Protein AF-A0A957CG83-F1 (afdb_monomer_lite)

Secondary structure (DSSP, 8-state):
-EEEEETTTSTTHHHHHHHHHHTTTTS---EEEEE-S-HHHHHHHHHHHHHHHHTTT-SSB-

Structure (mmCIF, N/CA/C/O backbone):
data_AF-A0A957CG83-F1
#
_entry.id   AF-A0A957CG83-F1
#
loop_
_atom_site.group_PDB
_atom_site.id
_atom_site.type_symbol
_atom_site.label_atom_id
_atom_site.label_alt_id
_atom_site.label_comp_id
_atom_site.label_asym_id
_atom_site.label_entity_id
_atom_site.label_seq_id
_atom_site.pdbx_PDB_ins_code
_atom_site.Cartn_x
_atom_site.Cartn_y
_atom_site.Cartn_z
_atom_site.occupancy
_atom_site.B_iso_or_equiv
_atom_site.auth_seq_id
_atom_site.auth_comp_id
_atom_site.auth_asym_id
_atom_site.auth_atom_id
_atom_site.pdbx_PDB_model_num
ATOM 1 N N . MET A 1 1 ? -12.726 5.486 2.942 1.00 97.25 1 MET A N 1
ATOM 2 C CA . MET A 1 1 ? -12.057 6.468 2.051 1.00 97.25 1 MET A CA 1
ATOM 3 C C . MET A 1 1 ? -11.095 5.725 1.140 1.00 97.25 1 MET A C 1
ATOM 5 O O . MET A 1 1 ? -10.481 4.774 1.604 1.00 97.25 1 MET A O 1
ATOM 9 N N . LYS A 1 2 ? -10.950 6.140 -0.124 1.00 98.00 2 LYS A N 1
ATOM 10 C CA . LYS A 1 2 ? -9.947 5.567 -1.036 1.00 98.00 2 LYS A CA 1
ATOM 11 C C . LYS A 1 2 ? -8.752 6.507 -1.164 1.00 98.00 2 LYS A C 1
ATOM 13 O O . LYS A 1 2 ? -8.956 7.706 -1.340 1.00 98.00 2 LYS A O 1
ATOM 18 N N . VAL A 1 3 ? -7.539 5.969 -1.090 1.00 98.25 3 VAL A N 1
ATOM 19 C CA . VAL A 1 3 ? -6.287 6.712 -1.295 1.00 98.25 3 VAL A CA 1
ATOM 20 C C . VAL A 1 3 ? -5.485 6.019 -2.385 1.00 98.25 3 VAL A C 1
ATOM 22 O O . VAL A 1 3 ? -5.365 4.800 -2.371 1.00 98.25 3 VAL A O 1
ATOM 25 N N . ALA A 1 4 ? -4.926 6.789 -3.315 1.00 98.31 4 ALA A N 1
ATOM 26 C CA . ALA A 1 4 ? -3.999 6.287 -4.322 1.00 98.31 4 ALA A CA 1
ATOM 27 C C . ALA A 1 4 ? -2.607 6.887 -4.101 1.00 98.31 4 ALA A C 1
ATOM 29 O O . ALA A 1 4 ? -2.477 8.090 -3.873 1.00 98.31 4 ALA A O 1
ATOM 30 N N . VAL A 1 5 ? -1.575 6.051 -4.186 1.00 98.25 5 VAL A N 1
ATOM 31 C CA . VAL A 1 5 ? -0.168 6.446 -4.091 1.00 98.25 5 VAL A CA 1
ATOM 32 C C . VAL A 1 5 ? 0.473 6.254 -5.458 1.00 98.25 5 VAL A C 1
ATOM 34 O O . VAL A 1 5 ? 0.611 5.128 -5.935 1.00 98.25 5 VAL A O 1
ATOM 37 N N . ILE A 1 6 ? 0.869 7.362 -6.083 1.00 98.31 6 ILE A N 1
ATOM 38 C CA . ILE A 1 6 ? 1.625 7.357 -7.339 1.00 98.31 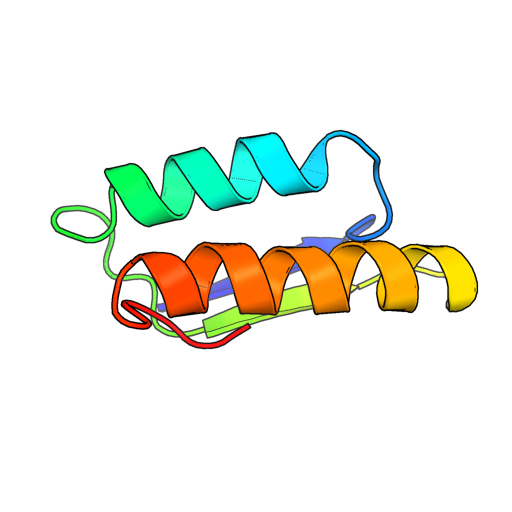6 ILE A CA 1
ATOM 39 C C . ILE A 1 6 ? 3.118 7.252 -7.004 1.00 98.31 6 ILE A C 1
ATOM 41 O O . ILE A 1 6 ? 3.621 8.031 -6.197 1.00 98.31 6 ILE A O 1
ATOM 45 N N . GLY A 1 7 ? 3.815 6.283 -7.601 1.00 98.12 7 GLY A N 1
ATOM 46 C CA . GLY A 1 7 ? 5.161 5.867 -7.184 1.00 98.12 7 GLY A CA 1
ATOM 47 C C . GLY A 1 7 ? 5.149 4.790 -6.089 1.00 98.12 7 GLY A C 1
ATOM 48 O O . GLY A 1 7 ? 6.042 4.742 -5.242 1.00 98.12 7 GLY A O 1
ATOM 49 N N . GLY A 1 8 ? 4.115 3.942 -6.068 1.00 98.12 8 GLY A N 1
ATOM 50 C CA . GLY A 1 8 ? 3.892 2.911 -5.053 1.00 98.12 8 GLY A CA 1
ATOM 51 C C . GLY A 1 8 ? 4.965 1.817 -4.992 1.00 98.12 8 GLY A C 1
ATOM 52 O O . GLY A 1 8 ? 5.087 1.164 -3.961 1.00 98.12 8 GLY A O 1
ATOM 53 N N . GLY A 1 9 ? 5.798 1.651 -6.022 1.00 98.25 9 GLY A N 1
ATOM 54 C CA . GLY A 1 9 ? 6.970 0.769 -6.025 1.00 98.25 9 GLY A CA 1
ATOM 55 C C . GLY A 1 9 ? 8.193 1.355 -5.304 1.00 98.25 9 GLY A C 1
ATOM 56 O O . GLY A 1 9 ? 9.291 0.785 -5.354 1.00 98.25 9 GLY A O 1
ATOM 57 N N . SER A 1 10 ? 8.050 2.512 -4.651 1.00 98.19 10 SER A N 1
ATOM 58 C CA . SER A 1 10 ? 9.086 3.107 -3.808 1.00 98.19 10 SER A CA 1
ATOM 59 C C . SER A 1 10 ? 9.444 2.216 -2.613 1.00 98.19 10 SER A C 1
ATOM 61 O O . SER A 1 10 ? 8.579 1.624 -1.970 1.00 98.19 10 SER A O 1
ATOM 63 N N . SER A 1 11 ? 10.729 2.190 -2.248 1.00 96.06 11 SER A N 1
ATOM 64 C CA . SER A 1 11 ? 11.187 1.585 -0.990 1.00 96.06 11 SER A CA 1
ATOM 65 C C . SER A 1 11 ? 10.652 2.310 0.250 1.00 96.06 11 SER A C 1
ATOM 67 O O . SER A 1 11 ? 10.741 1.765 1.344 1.00 96.06 11 SER A O 1
ATOM 69 N N . TYR A 1 12 ? 10.095 3.515 0.088 1.00 97.12 12 TYR A N 1
ATOM 70 C CA . TYR A 1 12 ? 9.464 4.294 1.155 1.00 97.12 12 TYR A CA 1
ATOM 71 C C . TYR A 1 12 ? 7.988 3.918 1.386 1.00 97.12 12 TYR A C 1
ATOM 73 O O . TYR A 1 12 ? 7.445 4.145 2.464 1.00 97.12 12 TYR A O 1
ATOM 81 N N . THR A 1 13 ? 7.326 3.295 0.402 1.00 98.19 13 THR A N 1
ATOM 82 C CA . THR A 1 13 ? 5.909 2.897 0.496 1.00 98.19 13 THR A CA 1
ATOM 83 C C . THR A 1 13 ? 5.586 2.048 1.740 1.00 98.19 13 THR A C 1
ATOM 85 O O . THR A 1 13 ? 4.543 2.295 2.347 1.00 98.19 13 THR A O 1
ATOM 88 N N . PRO A 1 14 ? 6.436 1.101 2.196 1.00 97.81 14 PRO A N 1
ATOM 89 C CA . PRO A 1 14 ? 6.190 0.364 3.439 1.00 97.81 14 PRO A CA 1
ATOM 90 C C . PRO A 1 14 ? 6.044 1.247 4.687 1.00 97.81 14 PRO A C 1
ATOM 92 O O . PRO A 1 14 ? 5.190 0.971 5.527 1.00 97.81 14 PRO A O 1
ATOM 95 N N . GLU A 1 15 ? 6.826 2.323 4.805 1.00 98.06 15 GLU A N 1
ATOM 96 C CA . GLU A 1 15 ? 6.727 3.265 5.930 1.00 98.06 15 GLU A CA 1
ATOM 97 C C . GLU A 1 15 ? 5.385 4.008 5.905 1.00 98.06 15 GLU A C 1
ATOM 99 O O . GLU A 1 15 ? 4.697 4.098 6.924 1.00 98.06 15 GLU A O 1
ATOM 104 N N . LEU A 1 16 ? 4.957 4.444 4.716 1.00 98.00 16 LEU A N 1
ATOM 105 C CA . LEU A 1 16 ? 3.650 5.068 4.512 1.00 98.00 16 LEU A CA 1
ATOM 106 C C . LEU A 1 16 ? 2.496 4.123 4.894 1.00 98.00 16 LEU A C 1
ATOM 108 O O . LEU A 1 16 ? 1.561 4.529 5.584 1.00 98.00 16 LEU A O 1
ATOM 112 N N . ILE A 1 17 ? 2.572 2.851 4.489 1.00 97.69 17 ILE A N 1
ATOM 113 C CA . ILE A 1 17 ? 1.573 1.830 4.842 1.00 97.69 17 ILE A CA 1
ATOM 114 C C . ILE A 1 17 ? 1.522 1.614 6.354 1.00 97.69 17 ILE A C 1
ATOM 116 O O . ILE A 1 17 ? 0.427 1.538 6.913 1.00 97.69 17 ILE A O 1
ATOM 120 N N . ASN A 1 18 ? 2.675 1.549 7.028 1.00 97.88 18 ASN A N 1
ATOM 121 C CA . ASN A 1 18 ? 2.713 1.430 8.484 1.00 97.88 18 ASN A CA 1
ATOM 122 C C . ASN A 1 18 ? 1.990 2.607 9.158 1.00 97.88 18 ASN A C 1
ATOM 124 O O . ASN A 1 18 ? 1.167 2.394 10.045 1.00 97.88 18 ASN A O 1
ATOM 128 N N . GLY A 1 19 ? 2.199 3.831 8.664 1.00 97.94 19 GLY A N 1
ATOM 129 C CA . GLY A 1 19 ? 1.474 5.011 9.138 1.00 97.94 19 GLY A CA 1
ATOM 130 C C . GLY A 1 19 ? -0.048 4.913 8.957 1.00 97.94 19 GLY A C 1
ATOM 131 O O . GLY A 1 19 ? -0.794 5.305 9.857 1.00 97.94 19 GLY A O 1
ATOM 132 N N . PHE A 1 20 ? -0.533 4.361 7.837 1.00 97.94 20 PHE A N 1
ATOM 133 C CA . PHE A 1 20 ? -1.970 4.121 7.636 1.00 97.94 20 PHE A CA 1
ATOM 134 C C . PHE A 1 20 ? -2.529 3.059 8.585 1.00 97.94 20 PHE A C 1
ATOM 136 O O . PHE A 1 20 ? -3.611 3.245 9.137 1.00 97.94 20 PHE A O 1
ATOM 143 N N . ILE A 1 21 ? -1.793 1.969 8.800 1.00 97.69 21 ILE A N 1
ATOM 144 C CA . ILE A 1 21 ? -2.165 0.906 9.741 1.00 97.69 21 ILE A CA 1
ATOM 145 C C . ILE A 1 21 ? -2.289 1.469 11.162 1.00 97.69 21 ILE A C 1
ATOM 147 O O . ILE A 1 21 ? -3.311 1.267 11.814 1.00 97.69 21 ILE A O 1
ATOM 151 N N . GLU A 1 22 ? -1.277 2.199 11.639 1.00 97.69 22 GLU A N 1
ATOM 152 C CA . GLU A 1 22 ? -1.255 2.780 12.991 1.00 97.69 22 GLU A CA 1
ATOM 153 C C . GLU A 1 22 ? -2.398 3.774 13.226 1.00 97.69 22 GLU A C 1
ATOM 155 O O . GLU A 1 22 ? -2.863 3.947 14.352 1.00 97.69 22 GLU A O 1
ATOM 160 N N . ARG A 1 23 ? -2.877 4.417 12.157 1.00 97.25 23 ARG A N 1
ATOM 161 C CA . ARG A 1 23 ? -3.936 5.430 12.206 1.00 97.25 23 ARG A CA 1
ATOM 162 C C . ARG A 1 23 ? -5.300 4.913 11.767 1.00 97.25 23 ARG A C 1
ATOM 164 O O . ARG A 1 23 ? -6.228 5.712 11.700 1.00 97.25 23 ARG A O 1
ATOM 171 N N . ALA A 1 24 ? -5.472 3.612 11.532 1.00 95.62 24 ALA A N 1
ATOM 172 C CA . ALA A 1 24 ? -6.730 3.049 11.028 1.00 95.62 24 ALA A CA 1
ATOM 173 C C . ALA A 1 24 ? -7.959 3.375 11.907 1.00 95.62 24 ALA A C 1
ATOM 175 O O . ALA A 1 24 ? -9.075 3.458 11.404 1.00 95.62 24 ALA A O 1
ATOM 176 N N . GLY A 1 25 ? -7.764 3.605 13.213 1.00 94.69 25 GLY A N 1
ATOM 177 C CA . GLY A 1 25 ? -8.841 3.984 14.136 1.00 94.69 25 GLY A CA 1
ATOM 178 C C . GLY A 1 25 ? -9.302 5.447 14.044 1.00 94.69 25 GLY A C 1
ATOM 179 O O . GLY A 1 25 ? -10.401 5.760 14.491 1.00 94.69 25 GLY A O 1
ATOM 180 N N . SER A 1 26 ? -8.489 6.348 13.487 1.00 96.81 26 SER A N 1
ATOM 181 C CA . SER A 1 26 ? -8.796 7.787 13.380 1.00 96.81 26 SER A CA 1
ATOM 182 C C . SER A 1 26 ? -8.830 8.298 11.941 1.00 96.81 26 SER A C 1
ATOM 184 O O . SER A 1 26 ? -9.446 9.327 11.664 1.00 96.81 26 SER A O 1
ATOM 186 N N . PHE A 1 27 ? -8.209 7.573 11.013 1.00 96.50 27 PHE A N 1
ATOM 187 C CA . PHE A 1 27 ? -8.213 7.853 9.589 1.00 96.50 27 PHE A CA 1
ATOM 188 C C . PHE A 1 27 ? -9.000 6.753 8.856 1.00 96.50 27 PHE A C 1
ATOM 190 O O . PHE A 1 27 ? -8.510 5.628 8.757 1.00 96.50 27 PHE A O 1
ATOM 197 N N . PRO A 1 28 ? -10.210 7.043 8.334 1.00 95.06 28 PRO A N 1
ATOM 198 C CA . PRO A 1 28 ? -11.143 6.034 7.821 1.00 95.06 28 PRO A CA 1
ATOM 199 C C . PRO A 1 28 ? -10.781 5.558 6.401 1.00 95.06 28 PRO A C 1
ATOM 201 O O . PRO A 1 28 ? -11.581 5.651 5.459 1.00 95.06 28 PRO A O 1
ATOM 204 N N . LEU A 1 29 ? -9.552 5.074 6.222 1.00 97.94 29 LEU A N 1
ATOM 205 C CA . LEU A 1 29 ? -9.085 4.429 4.998 1.00 97.94 29 LEU A CA 1
ATOM 206 C C . LEU A 1 29 ? -9.803 3.088 4.822 1.00 97.94 29 LEU A C 1
ATOM 208 O O . LEU A 1 29 ? -9.870 2.292 5.746 1.00 97.94 29 LEU A O 1
ATOM 212 N N . SER A 1 30 ? -10.345 2.850 3.632 1.00 98.12 30 SER A N 1
ATOM 213 C CA . SER A 1 30 ? -10.994 1.587 3.262 1.00 98.12 30 SER A CA 1
ATOM 214 C C . SER A 1 30 ? -10.263 0.882 2.122 1.00 98.12 30 SER A C 1
ATOM 216 O O . SER A 1 30 ? -10.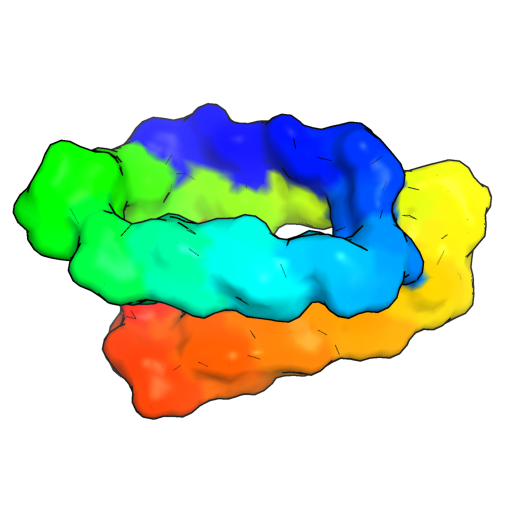269 -0.344 2.067 1.00 98.12 30 SER A O 1
ATOM 218 N N . GLU A 1 31 ? -9.613 1.642 1.235 1.00 98.38 31 GLU A N 1
ATOM 219 C CA . GLU A 1 31 ? -8.846 1.116 0.102 1.00 98.38 31 GLU A CA 1
ATOM 220 C C . GLU A 1 31 ? -7.591 1.959 -0.138 1.00 98.38 31 GLU A C 1
ATOM 222 O O . GLU A 1 31 ? -7.672 3.190 -0.204 1.00 98.38 31 GLU A O 1
ATOM 227 N N . LEU A 1 32 ? -6.458 1.293 -0.329 1.00 98.38 32 LEU A N 1
ATOM 228 C CA . LEU A 1 32 ? -5.180 1.875 -0.707 1.00 98.38 32 LEU A CA 1
ATOM 229 C C . LEU A 1 32 ? -4.763 1.324 -2.069 1.00 98.38 32 LEU A C 1
ATOM 231 O O . LEU A 1 32 ? -4.513 0.140 -2.206 1.00 98.38 32 LEU A O 1
ATOM 235 N N . TRP A 1 33 ? -4.635 2.188 -3.063 1.00 98.50 33 TRP A N 1
ATOM 236 C CA . TRP A 1 33 ? -4.229 1.805 -4.409 1.00 98.50 33 TRP A CA 1
ATOM 237 C C . TRP A 1 33 ? -2.779 2.211 -4.644 1.00 98.50 33 TRP A C 1
ATOM 239 O O . TRP A 1 33 ? -2.426 3.382 -4.496 1.00 98.50 33 TRP A O 1
ATOM 249 N N . LEU A 1 34 ? -1.933 1.257 -5.024 1.00 98.50 34 LEU A N 1
ATOM 250 C CA . LEU A 1 34 ? -0.543 1.523 -5.385 1.00 98.50 34 LEU A CA 1
ATOM 251 C C . LEU A 1 34 ? -0.410 1.578 -6.906 1.00 98.50 34 LEU A C 1
ATOM 253 O O . LEU A 1 34 ? -0.826 0.659 -7.608 1.00 98.50 34 LEU A O 1
ATOM 257 N N . VAL A 1 35 ? 0.182 2.657 -7.412 1.00 98.44 35 VAL A N 1
ATOM 258 C CA . VAL A 1 35 ? 0.413 2.867 -8.844 1.00 98.44 35 VAL A CA 1
ATOM 259 C C . VAL A 1 35 ? 1.895 3.113 -9.066 1.00 98.44 35 VAL A C 1
ATOM 261 O O . VAL A 1 35 ? 2.487 3.963 -8.406 1.00 98.44 35 VAL A O 1
ATOM 264 N N . ASP A 1 36 ? 2.498 2.408 -10.014 1.00 98.38 36 ASP A N 1
ATOM 265 C CA . ASP A 1 36 ? 3.872 2.648 -10.448 1.00 98.38 36 ASP A CA 1
ATOM 266 C C . ASP A 1 36 ? 4.008 2.354 -11.946 1.00 98.38 36 ASP A C 1
ATOM 268 O O . ASP A 1 36 ? 3.261 1.540 -12.489 1.00 98.38 36 ASP A O 1
ATOM 272 N N . ILE A 1 37 ? 4.957 3.019 -12.605 1.00 98.38 37 ILE A N 1
ATOM 273 C CA . ILE A 1 37 ? 5.286 2.761 -14.014 1.00 98.38 37 ILE A CA 1
ATOM 274 C C . ILE A 1 37 ? 6.206 1.542 -14.169 1.00 98.38 37 ILE A C 1
ATOM 276 O O . ILE A 1 37 ? 6.307 1.000 -15.266 1.00 98.38 37 ILE A O 1
ATOM 280 N N . LEU A 1 38 ? 6.874 1.122 -13.087 1.00 98.44 38 LEU A N 1
ATOM 281 C CA . LEU A 1 38 ? 7.738 -0.057 -13.036 1.00 98.44 38 LEU A CA 1
ATOM 282 C C . LEU A 1 38 ? 6.982 -1.232 -12.385 1.00 98.44 38 LEU A C 1
ATOM 284 O O . LEU A 1 38 ? 6.904 -1.303 -11.150 1.00 98.44 38 LEU A O 1
ATOM 288 N N . PRO A 1 39 ? 6.408 -2.159 -13.177 1.00 97.75 39 PRO A N 1
ATOM 289 C CA . PRO A 1 39 ? 5.536 -3.214 -12.663 1.00 97.75 39 PRO A CA 1
ATOM 290 C C . PRO A 1 39 ? 6.261 -4.182 -11.723 1.00 97.75 39 PRO A C 1
ATOM 292 O O . PRO A 1 39 ? 5.677 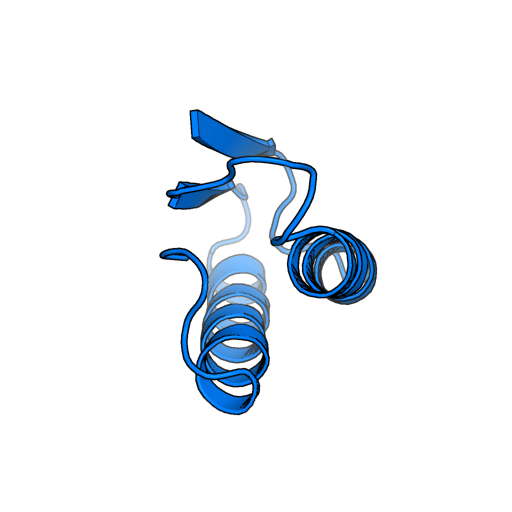-4.604 -10.729 1.00 97.75 39 PRO A O 1
ATOM 295 N N . GLU A 1 40 ? 7.541 -4.483 -11.956 1.00 98.19 40 GLU A N 1
ATOM 296 C CA . GLU A 1 40 ? 8.316 -5.363 -11.077 1.00 98.19 40 GLU A CA 1
ATOM 297 C C . GLU A 1 40 ? 8.483 -4.781 -9.667 1.00 98.19 40 GLU A C 1
ATOM 299 O O . GLU A 1 40 ? 8.388 -5.501 -8.669 1.00 98.19 40 GLU A O 1
ATOM 304 N N . ARG A 1 41 ? 8.666 -3.459 -9.560 1.00 98.25 41 ARG A N 1
ATOM 305 C CA . ARG A 1 41 ? 8.746 -2.777 -8.263 1.00 98.25 41 ARG A CA 1
ATOM 306 C C . ARG A 1 41 ? 7.392 -2.762 -7.576 1.00 98.25 41 ARG A C 1
ATOM 308 O O . ARG A 1 41 ? 7.317 -3.031 -6.376 1.00 98.25 41 ARG A O 1
ATOM 315 N N . LEU A 1 42 ? 6.335 -2.473 -8.335 1.00 98.50 42 LEU A N 1
ATOM 316 C CA . LEU A 1 42 ? 4.969 -2.482 -7.827 1.00 98.50 42 LEU A CA 1
ATOM 317 C C . LEU A 1 42 ? 4.575 -3.864 -7.305 1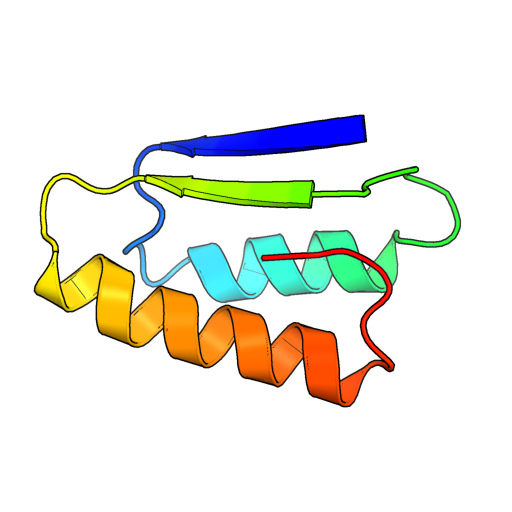.00 98.50 42 LEU A C 1
ATOM 319 O O . LEU A 1 42 ? 3.972 -3.955 -6.244 1.00 98.50 42 LEU A O 1
ATOM 323 N N . GLU A 1 43 ? 4.943 -4.939 -7.996 1.00 98.44 43 GLU A N 1
ATOM 324 C CA . GLU A 1 43 ? 4.598 -6.293 -7.574 1.00 98.44 43 GLU A CA 1
ATOM 325 C C . GLU A 1 43 ? 5.313 -6.695 -6.278 1.00 98.44 43 GLU A C 1
ATOM 327 O O . GLU A 1 43 ? 4.687 -7.247 -5.368 1.00 98.44 43 GLU A O 1
ATOM 332 N N . ILE A 1 44 ? 6.606 -6.378 -6.152 1.00 98.38 44 ILE A N 1
ATOM 333 C CA . ILE A 1 44 ? 7.379 -6.656 -4.934 1.00 98.38 44 ILE A CA 1
ATOM 334 C C . ILE A 1 44 ? 6.795 -5.886 -3.744 1.00 98.38 44 ILE A C 1
ATOM 336 O O . ILE A 1 44 ? 6.508 -6.478 -2.696 1.00 98.38 44 ILE A O 1
ATOM 340 N N . VAL A 1 45 ? 6.606 -4.574 -3.902 1.00 98.38 45 VAL A N 1
ATOM 341 C CA . VAL A 1 45 ? 6.135 -3.704 -2.819 1.00 98.38 45 VAL A CA 1
ATOM 342 C C . VAL A 1 45 ? 4.659 -3.946 -2.514 1.00 98.38 45 VAL A C 1
ATOM 344 O O . VAL A 1 45 ? 4.298 -4.031 -1.346 1.00 98.38 45 VAL A O 1
ATOM 347 N N . GLY A 1 46 ? 3.817 -4.151 -3.525 1.00 98.25 46 GLY A N 1
ATOM 348 C CA . GLY A 1 46 ? 2.393 -4.450 -3.373 1.00 98.25 46 GLY A CA 1
ATOM 349 C C . GLY A 1 46 ? 2.146 -5.755 -2.621 1.00 98.25 46 GLY A C 1
ATOM 350 O O . GLY A 1 46 ? 1.395 -5.774 -1.647 1.00 98.25 46 GLY A O 1
ATOM 351 N N . LYS A 1 47 ? 2.865 -6.835 -2.961 1.00 98.38 47 LYS A N 1
ATOM 352 C CA . LYS A 1 47 ? 2.797 -8.091 -2.191 1.00 98.38 47 LYS A CA 1
ATOM 353 C C . LYS A 1 47 ? 3.268 -7.907 -0.751 1.00 98.38 47 LYS A C 1
ATOM 355 O O . LYS A 1 47 ? 2.741 -8.547 0.159 1.00 98.38 47 LYS A O 1
ATOM 360 N N . PHE A 1 48 ? 4.275 -7.064 -0.521 1.00 98.44 48 PHE A N 1
ATOM 361 C CA . PHE A 1 48 ? 4.719 -6.764 0.836 1.00 98.44 48 PHE A CA 1
ATOM 362 C C . PHE A 1 48 ? 3.671 -5.959 1.615 1.00 98.44 48 PHE A C 1
ATOM 364 O O . PHE A 1 48 ? 3.340 -6.341 2.735 1.00 98.44 48 PHE A O 1
ATOM 371 N N . ALA A 1 49 ? 3.076 -4.940 0.994 1.00 98.25 49 ALA A N 1
ATOM 372 C CA . ALA A 1 49 ? 1.995 -4.134 1.547 1.00 98.25 49 ALA A CA 1
ATOM 373 C C . ALA A 1 49 ? 0.804 -4.990 1.994 1.00 98.25 49 ALA A C 1
ATOM 375 O O . ALA A 1 49 ? 0.351 -4.883 3.134 1.00 98.25 49 ALA A O 1
ATOM 376 N N . GLN A 1 50 ? 0.359 -5.907 1.131 1.00 98.38 50 GLN A N 1
ATOM 377 C CA . GLN A 1 50 ? -0.724 -6.843 1.432 1.00 98.38 50 GLN A CA 1
ATOM 378 C C . GLN A 1 50 ? -0.411 -7.703 2.663 1.00 98.38 50 GLN A C 1
ATOM 380 O O . GLN A 1 50 ? -1.261 -7.858 3.538 1.00 98.38 50 GLN A O 1
ATOM 385 N N . ARG A 1 51 ? 0.826 -8.209 2.793 1.00 98.56 51 ARG A N 1
ATOM 386 C CA . ARG A 1 51 ? 1.250 -8.969 3.984 1.00 98.56 51 ARG A CA 1
ATOM 387 C C . ARG A 1 51 ? 1.292 -8.110 5.248 1.00 98.56 51 ARG A C 1
ATOM 389 O O . ARG A 1 51 ? 0.884 -8.590 6.302 1.00 98.56 51 ARG A O 1
ATOM 396 N N . MET A 1 52 ? 1.764 -6.864 5.160 1.00 98.38 52 MET A N 1
ATOM 397 C CA . MET A 1 52 ? 1.804 -5.940 6.304 1.00 98.38 52 MET A CA 1
ATOM 398 C C . MET A 1 52 ? 0.400 -5.655 6.843 1.00 98.38 52 MET A C 1
ATOM 400 O O . MET A 1 52 ? 0.174 -5.715 8.050 1.00 98.38 52 MET A O 1
ATOM 404 N N . VAL A 1 53 ? -0.548 -5.389 5.943 1.00 98.00 53 VAL A N 1
ATOM 405 C CA . VAL A 1 53 ? -1.943 -5.100 6.291 1.00 98.00 53 VAL A CA 1
ATOM 406 C C . VAL A 1 53 ? -2.652 -6.352 6.818 1.00 98.00 53 VAL A C 1
ATOM 408 O O . VAL A 1 53 ? -3.312 -6.289 7.857 1.00 98.00 53 VAL A O 1
ATOM 411 N N . ALA A 1 54 ? -2.435 -7.514 6.194 1.00 98.38 54 ALA A N 1
ATOM 412 C CA . ALA A 1 54 ? -2.976 -8.791 6.665 1.00 98.38 54 ALA A CA 1
ATOM 413 C C . ALA A 1 54 ? -2.479 -9.164 8.072 1.00 98.38 54 ALA A C 1
ATOM 415 O O . ALA A 1 54 ? -3.268 -9.598 8.911 1.00 98.38 54 ALA A O 1
ATOM 416 N N . ALA A 1 55 ? -1.200 -8.919 8.379 1.00 98.06 55 ALA A N 1
ATOM 417 C CA . ALA A 1 55 ? -0.625 -9.157 9.707 1.00 98.06 55 ALA A CA 1
ATOM 418 C C . ALA A 1 55 ? -1.273 -8.315 10.825 1.00 98.06 55 ALA A C 1
ATOM 420 O O . ALA A 1 55 ? -1.050 -8.576 12.007 1.00 98.06 55 ALA A O 1
ATOM 421 N N . LYS A 1 56 ? -2.072 -7.304 10.464 1.00 97.06 56 LYS A N 1
ATOM 422 C CA . LYS A 1 56 ? -2.787 -6.409 11.382 1.00 97.06 56 LYS A CA 1
ATOM 423 C C . LYS A 1 56 ? -4.306 -6.577 11.317 1.00 97.06 56 LYS A C 1
ATOM 425 O O . LYS A 1 56 ? -5.032 -5.715 11.799 1.00 97.06 56 LYS A O 1
ATOM 430 N N . GLY A 1 57 ? -4.784 -7.686 10.751 1.00 97.12 57 GLY A N 1
ATOM 431 C CA . GLY A 1 57 ? -6.213 -8.000 10.670 1.00 97.12 57 GLY A CA 1
ATOM 432 C C . GLY A 1 57 ? -6.942 -7.300 9.525 1.00 97.12 57 GLY A C 1
ATOM 433 O O . GLY A 1 57 ? -8.160 -7.178 9.576 1.00 97.12 57 GLY A O 1
ATOM 434 N N . SER A 1 58 ? -6.211 -6.843 8.505 1.00 96.75 58 SER A N 1
ATOM 435 C CA . SER A 1 58 ? -6.760 -6.214 7.298 1.00 96.75 58 SER A CA 1
ATOM 436 C C . SER A 1 58 ? -7.716 -5.036 7.559 1.00 96.75 58 SER A C 1
ATOM 438 O O . SER A 1 58 ? -8.864 -5.073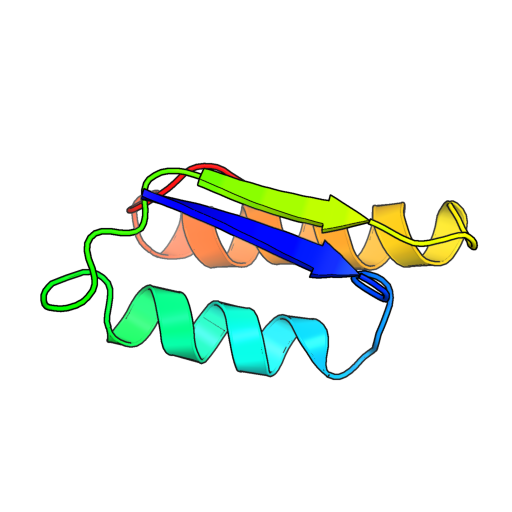 7.116 1.00 96.75 58 SER A O 1
ATOM 440 N N . PRO A 1 59 ? -7.265 -3.961 8.239 1.00 97.19 59 PRO A N 1
ATOM 441 C CA . PRO A 1 59 ? -8.095 -2.779 8.503 1.00 97.19 59 PRO A CA 1
ATOM 442 C C . PRO A 1 59 ? -8.587 -2.054 7.236 1.00 97.19 59 PRO A C 1
ATOM 444 O O . PRO A 1 59 ? -9.562 -1.312 7.297 1.00 97.19 59 PRO A O 1
ATOM 447 N N . PHE A 1 60 ? -7.920 -2.255 6.096 1.00 97.94 60 PHE A N 1
ATOM 448 C CA . PHE A 1 60 ? -8.298 -1.742 4.779 1.00 97.94 60 PHE A CA 1
ATOM 449 C C . PHE A 1 60 ? -7.798 -2.686 3.676 1.00 97.94 60 PHE A C 1
ATOM 451 O O . PHE A 1 60 ? -6.998 -3.586 3.935 1.00 97.94 60 PHE A O 1
ATOM 458 N N . GLN A 1 61 ? -8.270 -2.492 2.444 1.00 98.19 61 GLN A N 1
ATOM 459 C CA . GLN A 1 61 ? -7.821 -3.246 1.268 1.00 98.19 61 GLN A CA 1
ATOM 460 C C . GLN A 1 61 ? -6.621 -2.563 0.601 1.00 98.19 61 GLN A C 1
ATOM 462 O O . GLN A 1 61 ? -6.562 -1.333 0.587 1.00 98.19 61 GLN A O 1
ATOM 467 N N . VAL A 1 62 ? -5.691 -3.353 0.051 1.00 9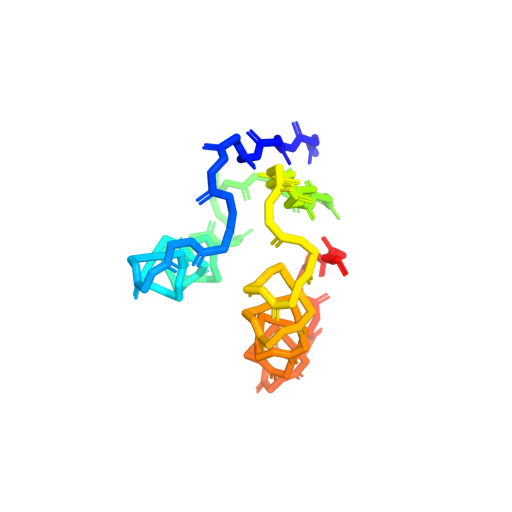6.50 62 VAL A N 1
ATOM 468 C CA . VAL A 1 62 ? -4.531 -2.883 -0.732 1.00 96.50 62 VAL A CA 1
ATOM 469 C C . VAL A 1 62 ? -4.433 -3.619 -2.059 1.00 96.50 62 VAL A C 1
ATOM 471 O O . VAL A 1 62 ? -4.346 -4.871 -2.020 1.00 96.50 62 VAL A O 1
#

pLDDT: mean 97.81, std 0.83, range [94.69, 98.56]

Radius of gyration: 10.76 Å; chains: 1; bounding box: 23×17×28 Å

Foldseek 3Di:
DEEEDEQCLDPCVVVVLVVCLVCLVPDVEAYYHYHYPDVVSCVVSVVVSQVVCVVSVNSHYD

Sequence (62 aa):
MKVAVIGGGSSYTPELINGFIERAGSFPLSELWLVDILPERLEIVGKFAQRMVAAKGSPFQV